Protein AF-A0A354XGT5-F1 (afdb_monomer_lite)

Radius of gyration: 15.91 Å; chains: 1; bounding box: 34×24×44 Å

Secondary structure (DSSP, 8-state):
-GGGT---S-EEE-HHHHT-HHHHHHHHHTT--EEE---TT-EEE-SSSSEEEHHHHHHHS-GGG---EEEEEEBTEEEEE-----

Foldseek 3Di:
DVVVVDPDQEAEEEQVQQLDPVSVVVCVVVVRHYDYHHDQQDFDDPPDPGTDGNVRVVVPDDPVVFDWDWPDQDPVGTRIDGPPPD

Sequence (86 aa):
AMDQDIPAAWVTGDSVYGGNRSLRLWLEERSQPFVLEVACNESLWWQSFHYTRADEIAAALPDDAWQTLSAGSGSKGERWFCDSQR

pLDDT: mean 76.2, std 11.33, range [42.31, 88.38]

Structure (mmCIF, N/CA/C/O backbone):
data_AF-A0A354XGT5-F1
#
_entry.id   AF-A0A354XGT5-F1
#
loop_
_atom_site.group_PDB
_atom_site.id
_atom_site.type_symbol
_atom_site.label_atom_id
_atom_site.label_alt_id
_atom_site.label_comp_id
_atom_site.label_asym_id
_atom_site.label_entity_id
_atom_site.label_seq_id
_atom_site.pdbx_PDB_ins_code
_atom_site.Cartn_x
_atom_site.Cartn_y
_atom_site.Cartn_z
_atom_site.occupancy
_atom_site.B_iso_or_equiv
_atom_site.auth_seq_id
_atom_site.auth_comp_id
_atom_site.auth_asym_id
_atom_site.auth_atom_id
_atom_site.pdbx_PDB_model_num
ATOM 1 N N . ALA A 1 1 ? -14.573 10.644 16.014 1.00 53.88 1 ALA A N 1
ATOM 2 C CA . ALA A 1 1 ? -15.190 9.823 14.952 1.00 53.88 1 ALA A CA 1
ATOM 3 C C . ALA A 1 1 ? -14.780 8.360 15.096 1.00 53.88 1 ALA A C 1
ATOM 5 O O . ALA A 1 1 ? -15.662 7.552 15.314 1.00 53.88 1 ALA A O 1
ATOM 6 N N . MET A 1 2 ? -13.485 8.014 15.084 1.00 55.47 2 MET A N 1
ATOM 7 C CA . MET A 1 2 ? -13.052 6.631 15.372 1.00 55.47 2 MET A CA 1
ATOM 8 C C . MET A 1 2 ? -12.974 6.303 16.873 1.00 55.47 2 MET A C 1
ATOM 10 O O . MET A 1 2 ? -13.283 5.188 17.257 1.00 55.47 2 MET A O 1
ATOM 14 N N . ASP A 1 3 ? -12.689 7.279 17.745 1.00 56.31 3 ASP A N 1
ATOM 15 C CA . ASP A 1 3 ? -12.734 7.076 19.212 1.00 56.31 3 ASP A CA 1
ATOM 16 C C . ASP A 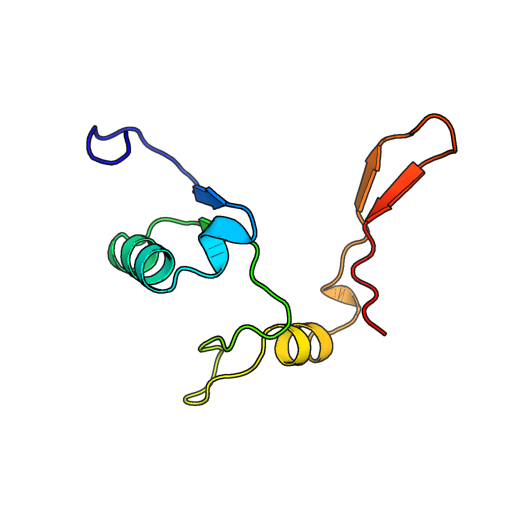1 3 ? -14.171 7.006 19.785 1.00 56.31 3 ASP A C 1
ATOM 18 O O . ASP A 1 3 ? -14.371 7.081 20.991 1.00 56.31 3 ASP A O 1
ATOM 22 N N . GLN A 1 4 ? -15.181 6.919 18.915 1.00 59.66 4 GLN A N 1
ATOM 23 C CA . GLN A 1 4 ? -16.607 6.811 19.261 1.00 59.66 4 GLN A CA 1
ATOM 24 C C . GLN A 1 4 ? -17.155 5.401 18.964 1.00 59.66 4 GLN A C 1
ATOM 26 O O . GLN A 1 4 ? -18.358 5.243 18.792 1.00 59.66 4 GLN A O 1
ATOM 31 N N . ASP A 1 5 ? -16.269 4.402 18.854 1.00 56.03 5 ASP A N 1
ATOM 32 C CA . ASP A 1 5 ? -16.603 2.992 18.592 1.00 56.03 5 ASP A CA 1
ATOM 33 C C . ASP A 1 5 ? -17.447 2.781 17.321 1.00 56.03 5 ASP A C 1
ATOM 35 O O . ASP A 1 5 ? -18.300 1.902 17.233 1.00 56.03 5 ASP A O 1
ATOM 39 N N . ILE A 1 6 ? -17.231 3.629 16.309 1.00 63.19 6 ILE A N 1
ATOM 40 C CA . ILE A 1 6 ? -17.839 3.441 14.992 1.00 63.19 6 ILE A CA 1
ATOM 41 C C . ILE A 1 6 ? -17.013 2.364 14.282 1.00 63.19 6 ILE A C 1
ATOM 43 O O . ILE A 1 6 ? -15.838 2.626 14.002 1.00 63.19 6 ILE A O 1
ATOM 47 N N . PRO A 1 7 ? -17.578 1.181 13.967 1.00 62.03 7 PRO A N 1
ATOM 48 C CA . PRO A 1 7 ? -16.841 0.104 13.321 1.00 62.03 7 PRO A CA 1
ATOM 49 C C . PRO A 1 7 ? -16.554 0.482 11.865 1.00 62.03 7 PRO A C 1
ATOM 51 O O . PRO A 1 7 ? -17.303 0.156 10.944 1.00 62.03 7 PRO A O 1
ATOM 54 N N . ALA A 1 8 ? -15.463 1.210 11.649 1.00 68.62 8 ALA A N 1
ATOM 55 C CA . ALA A 1 8 ? -14.897 1.402 10.329 1.00 68.62 8 ALA A CA 1
ATOM 56 C C . ALA A 1 8 ? -14.163 0.112 9.958 1.00 68.62 8 ALA A C 1
ATOM 58 O O . ALA A 1 8 ? -13.149 -0.226 10.558 1.00 68.62 8 ALA A O 1
ATOM 59 N N . ALA A 1 9 ? -14.673 -0.635 8.981 1.00 80.19 9 ALA A N 1
ATOM 60 C CA . ALA A 1 9 ? -14.001 -1.856 8.541 1.00 80.19 9 ALA A CA 1
ATOM 61 C C . ALA A 1 9 ? -12.646 -1.547 7.870 1.00 80.19 9 ALA A C 1
ATOM 63 O O . ALA A 1 9 ? -11.710 -2.330 7.995 1.00 80.19 9 ALA A O 1
ATOM 64 N N . TRP A 1 10 ? -12.545 -0.404 7.179 1.00 80.94 10 TRP A N 1
ATOM 65 C CA . TRP A 1 10 ? -11.352 0.045 6.459 1.00 80.94 10 TRP A CA 1
ATOM 66 C C . TRP A 1 10 ? -11.219 1.567 6.555 1.00 80.94 10 TRP A C 1
ATOM 68 O O . TRP A 1 10 ? -12.225 2.279 6.560 1.00 80.94 10 TRP A O 1
ATOM 78 N N . VAL A 1 11 ? -9.984 2.066 6.590 1.00 81.75 11 VAL A N 1
ATOM 79 C CA . VAL A 1 11 ? -9.668 3.498 6.475 1.00 81.75 11 VAL A CA 1
ATOM 80 C C . VAL A 1 11 ? -9.039 3.764 5.114 1.00 81.75 11 VAL A C 1
ATOM 82 O O . VAL A 1 11 ? -8.059 3.123 4.754 1.00 81.75 11 VAL A O 1
ATOM 85 N N . THR A 1 12 ? -9.580 4.716 4.359 1.00 83.81 12 THR A N 1
ATOM 86 C CA . THR A 1 12 ? -9.019 5.133 3.068 1.00 83.81 12 THR A CA 1
ATOM 87 C C . THR A 1 12 ? -8.568 6.584 3.121 1.00 83.81 12 THR A C 1
ATOM 89 O O . THR A 1 12 ? -9.270 7.413 3.700 1.00 83.81 12 THR A O 1
ATOM 92 N N . GLY A 1 13 ? -7.443 6.909 2.491 1.00 80.62 13 GLY A N 1
ATOM 93 C CA . GLY A 1 13 ? -6.921 8.274 2.445 1.00 80.62 13 GLY A CA 1
ATOM 94 C C . GLY A 1 13 ? -6.082 8.529 1.201 1.00 80.62 13 GLY A C 1
ATOM 95 O O . GLY A 1 13 ? -5.428 7.622 0.690 1.00 80.62 13 GLY A O 1
ATOM 96 N N . ASP A 1 14 ? -6.133 9.765 0.718 1.00 78.38 14 ASP A N 1
ATOM 97 C CA . ASP A 1 14 ? -5.336 10.234 -0.415 1.00 78.38 14 ASP A CA 1
ATOM 98 C C . ASP A 1 14 ? -3.889 10.582 -0.009 1.00 78.38 14 ASP A C 1
ATOM 100 O O . ASP A 1 14 ? -3.500 10.497 1.165 1.00 78.38 14 ASP A O 1
ATOM 104 N N . SER A 1 15 ? -3.088 10.981 -1.000 1.00 70.44 15 SER A N 1
ATOM 105 C CA . SER A 1 15 ? -1.665 11.320 -0.850 1.00 70.44 15 SER A CA 1
ATOM 106 C C . SER A 1 15 ? -1.351 12.363 0.228 1.00 70.44 15 SER A C 1
ATOM 108 O O . SER A 1 15 ? -0.263 12.316 0.812 1.00 70.44 15 SER A O 1
ATOM 110 N N . VAL A 1 16 ? -2.288 13.260 0.565 1.00 67.06 16 VAL A N 1
ATOM 111 C CA . VAL A 1 16 ? -2.105 14.252 1.643 1.00 67.06 16 VAL A CA 1
ATOM 112 C C . VAL A 1 16 ? -1.988 13.558 3.001 1.00 67.06 16 VAL A C 1
ATOM 114 O O . VAL A 1 16 ? -1.261 14.018 3.885 1.00 67.06 16 VAL A O 1
ATOM 117 N N . TYR A 1 17 ? -2.665 12.422 3.159 1.00 61.91 17 TYR A N 1
ATOM 118 C CA . TYR A 1 17 ? -2.694 11.648 4.393 1.00 61.91 17 TYR A CA 1
ATOM 119 C C . TYR A 1 17 ? -1.711 10.477 4.389 1.00 61.91 17 TYR A C 1
ATOM 121 O O . TYR A 1 17 ? -1.155 10.162 5.443 1.00 61.91 17 TYR A O 1
ATOM 129 N N . GLY A 1 18 ? -1.425 9.853 3.243 1.00 62.94 18 GLY A N 1
ATOM 130 C CA . GLY A 1 18 ? -0.484 8.728 3.206 1.00 62.94 18 GLY A CA 1
ATOM 131 C C . GLY A 1 18 ? 0.977 9.120 3.426 1.00 62.94 18 GLY A C 1
ATOM 132 O O . GLY A 1 18 ? 1.739 8.331 3.990 1.00 62.94 18 GLY A O 1
ATOM 133 N N . GLY A 1 19 ? 1.365 10.365 3.131 1.00 65.94 19 GLY A N 1
ATOM 134 C CA . GLY A 1 19 ? 2.678 10.900 3.522 1.00 65.94 19 GLY A CA 1
ATOM 135 C C . GLY A 1 19 ? 2.873 11.029 5.042 1.00 65.94 19 GLY A C 1
ATOM 136 O O . GLY A 1 19 ? 3.997 11.159 5.523 1.00 65.94 19 GLY A O 1
ATOM 137 N N . ASN A 1 20 ? 1.804 10.952 5.843 1.00 77.25 20 ASN A N 1
ATOM 138 C CA . ASN A 1 20 ? 1.903 11.063 7.293 1.00 77.25 20 ASN A CA 1
ATOM 139 C C . ASN A 1 20 ? 2.240 9.707 7.937 1.00 77.25 20 ASN A C 1
ATOM 141 O O . ASN A 1 20 ? 1.375 8.864 8.179 1.00 77.25 20 ASN A O 1
ATOM 145 N N . ARG A 1 21 ? 3.520 9.509 8.267 1.00 75.12 21 ARG A N 1
ATOM 146 C CA . ARG A 1 21 ? 3.996 8.305 8.969 1.00 75.12 21 ARG A CA 1
ATOM 147 C C . ARG A 1 21 ? 3.294 8.074 10.312 1.00 75.12 21 ARG A C 1
ATOM 149 O O . ARG A 1 21 ? 3.018 6.929 10.653 1.00 75.12 21 ARG A O 1
ATOM 156 N N . SER A 1 22 ? 2.998 9.128 11.071 1.00 81.19 22 SER A N 1
ATOM 157 C CA . SER A 1 22 ? 2.313 9.003 12.364 1.00 81.19 22 SER A CA 1
ATOM 158 C C . SER A 1 22 ? 0.881 8.492 12.206 1.00 81.19 22 SER A C 1
ATOM 160 O O . SER A 1 22 ? 0.426 7.722 13.045 1.00 81.19 22 SER A O 1
ATOM 162 N N . LEU A 1 23 ? 0.194 8.857 11.117 1.00 80.81 23 LEU A N 1
ATOM 163 C CA . LEU A 1 23 ? -1.130 8.320 10.798 1.00 80.81 23 LEU A CA 1
ATOM 164 C C . LEU A 1 23 ? -1.069 6.818 10.497 1.00 80.81 23 LEU A C 1
ATOM 166 O O . LEU A 1 23 ? -1.884 6.061 11.017 1.00 80.81 23 LEU A O 1
ATOM 170 N N . ARG A 1 24 ? -0.085 6.383 9.701 1.00 80.56 24 ARG A N 1
ATOM 171 C CA . ARG A 1 24 ? 0.130 4.960 9.398 1.00 80.56 24 ARG A CA 1
ATOM 172 C C . ARG A 1 24 ? 0.410 4.146 10.657 1.00 80.56 24 ARG A C 1
ATOM 174 O O . ARG A 1 24 ? -0.298 3.180 10.914 1.00 80.56 24 ARG A O 1
ATOM 181 N N . LEU A 1 25 ? 1.363 4.588 11.479 1.00 83.31 25 LEU A N 1
ATOM 182 C CA . LEU A 1 25 ? 1.699 3.910 12.735 1.00 83.31 25 LEU A CA 1
ATOM 183 C C . LEU A 1 25 ? 0.492 3.813 13.675 1.00 83.31 25 LEU A C 1
ATOM 185 O O . LEU A 1 25 ? 0.254 2.766 14.261 1.00 83.31 25 LEU A O 1
ATOM 189 N N . TRP A 1 26 ? -0.314 4.871 13.770 1.00 85.62 26 TRP A N 1
ATOM 190 C CA . TRP A 1 26 ? -1.520 4.867 14.597 1.00 85.62 26 TRP A CA 1
ATOM 191 C C . TRP A 1 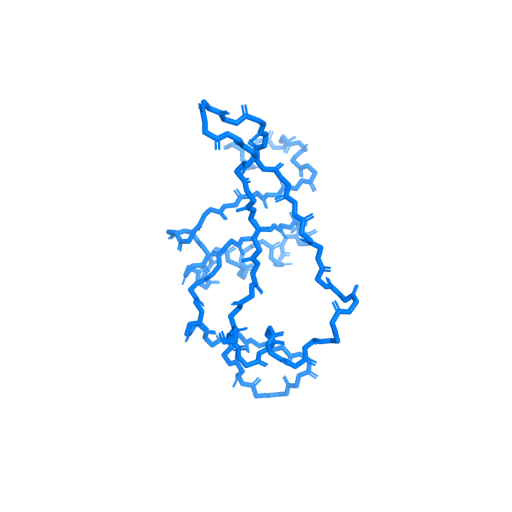26 ? -2.589 3.876 14.104 1.00 85.62 26 TRP A C 1
ATOM 193 O O . TRP A 1 26 ? -3.289 3.271 14.918 1.00 85.62 26 TRP A O 1
ATOM 203 N N . LEU A 1 27 ? -2.720 3.682 12.786 1.00 84.50 27 LEU A N 1
ATOM 204 C CA . LEU A 1 27 ? -3.612 2.669 12.211 1.00 84.50 27 LEU A CA 1
ATOM 205 C C . LEU A 1 27 ? -3.071 1.245 12.431 1.00 84.50 27 LEU A C 1
ATOM 207 O O . LEU A 1 27 ? -3.842 0.351 12.785 1.00 84.50 27 LEU A O 1
ATOM 211 N N . GLU A 1 28 ? -1.757 1.050 12.285 1.00 83.81 28 GLU A N 1
ATOM 212 C CA . GLU A 1 28 ? -1.073 -0.225 12.543 1.00 83.81 28 GLU A CA 1
ATOM 213 C C . GLU A 1 28 ? -1.177 -0.650 14.015 1.00 83.81 28 GLU A C 1
ATOM 215 O O . GLU A 1 28 ? -1.557 -1.785 14.299 1.00 83.81 28 GLU A O 1
ATOM 220 N N . GLU A 1 29 ? -0.930 0.265 14.961 1.00 85.94 29 GLU A N 1
ATOM 221 C CA . GLU A 1 29 ? -1.058 0.017 16.408 1.00 85.94 29 GLU A CA 1
ATOM 222 C C . GLU A 1 29 ? -2.473 -0.433 16.797 1.00 85.94 29 GLU A C 1
ATOM 224 O O . GLU A 1 29 ? -2.652 -1.237 17.712 1.00 85.94 29 GLU A O 1
ATOM 229 N N . ARG A 1 30 ? -3.490 0.052 16.077 1.00 82.75 30 ARG A N 1
ATOM 230 C CA . ARG A 1 30 ? -4.899 -0.314 16.280 1.00 82.75 30 ARG A CA 1
ATOM 231 C C . ARG A 1 30 ? -5.317 -1.575 15.518 1.00 82.75 30 ARG A C 1
ATOM 233 O O . ARG A 1 30 ? -6.475 -1.968 15.622 1.00 82.75 30 ARG A O 1
ATOM 240 N N . SER A 1 31 ? -4.413 -2.203 14.756 1.00 83.19 31 SER A N 1
ATOM 241 C CA . SER A 1 31 ? -4.726 -3.311 13.835 1.00 83.19 31 SER A CA 1
ATOM 242 C C . SER A 1 31 ? -5.903 -2.995 12.897 1.00 83.19 31 SER A C 1
ATOM 244 O O . SER A 1 31 ? -6.671 -3.879 12.521 1.00 83.19 31 SER A O 1
ATOM 246 N N . GLN A 1 32 ? -6.065 -1.718 12.539 1.00 86.12 32 GLN A N 1
ATOM 247 C CA . GLN A 1 32 ? -7.145 -1.229 11.690 1.00 86.12 32 GLN A CA 1
ATOM 248 C C . GLN A 1 32 ? -6.747 -1.412 10.220 1.00 86.12 32 GLN A C 1
ATOM 250 O O . GLN A 1 32 ? -5.746 -0.829 9.811 1.00 86.12 32 GLN A O 1
ATOM 255 N N . PRO A 1 33 ? -7.509 -2.145 9.388 1.00 84.06 33 PRO A N 1
ATOM 256 C CA . PRO A 1 33 ? -7.227 -2.224 7.956 1.00 84.06 33 PRO A CA 1
ATOM 257 C C . PRO A 1 33 ? -7.294 -0.844 7.289 1.00 84.06 33 PRO A C 1
ATOM 259 O O . PRO A 1 33 ? -8.227 -0.075 7.546 1.00 84.06 33 PRO A O 1
ATOM 262 N N . PHE A 1 34 ? -6.330 -0.527 6.420 1.00 84.50 34 PHE A N 1
ATOM 263 C CA . PHE A 1 34 ? -6.289 0.749 5.707 1.00 84.50 34 PHE A CA 1
ATOM 264 C C . PHE A 1 34 ? -5.706 0.649 4.295 1.00 84.50 34 PHE A C 1
ATOM 266 O O . PHE A 1 34 ? -4.919 -0.242 3.990 1.00 84.50 34 PHE A O 1
ATOM 273 N N . VAL A 1 35 ? -6.081 1.609 3.450 1.00 85.38 35 VAL A N 1
ATOM 274 C CA . VAL A 1 35 ? -5.510 1.857 2.123 1.00 85.38 35 VAL A CA 1
ATOM 275 C C . VAL A 1 35 ? -5.192 3.345 2.032 1.00 85.38 35 VAL A C 1
ATOM 277 O O . VAL A 1 35 ? -6.094 4.179 2.018 1.00 85.38 35 VAL A O 1
ATOM 280 N N . LEU A 1 36 ? -3.908 3.688 2.004 1.00 84.31 36 LEU A N 1
ATOM 281 C CA . LEU A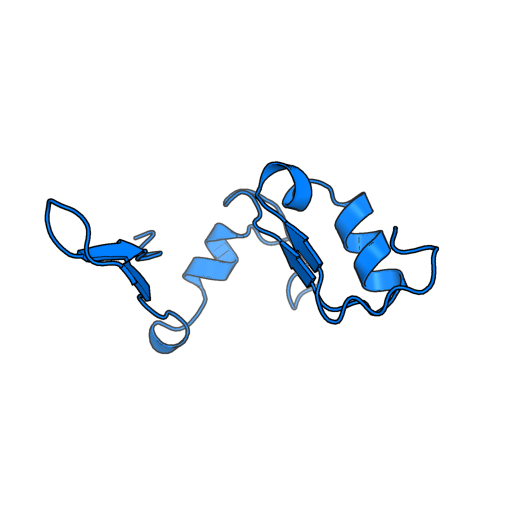 1 36 ? -3.453 5.070 1.894 1.00 84.31 36 LEU A CA 1
ATOM 282 C C . LEU A 1 36 ? -2.640 5.231 0.616 1.00 84.31 36 LEU A C 1
ATOM 284 O O . LEU A 1 36 ? -1.699 4.475 0.381 1.00 84.31 36 LEU A O 1
ATOM 288 N N . GLU A 1 37 ? -2.991 6.226 -0.187 1.00 84.38 37 GLU A N 1
ATOM 289 C CA . GLU A 1 37 ? -2.162 6.653 -1.309 1.00 84.38 37 GLU A CA 1
ATOM 290 C C . GLU A 1 37 ? -0.891 7.315 -0.762 1.00 84.38 37 GLU A C 1
ATOM 292 O O . GLU A 1 37 ? -0.963 8.205 0.081 1.00 84.38 37 GLU A O 1
ATOM 297 N N . VAL A 1 38 ? 0.282 6.894 -1.230 1.00 83.25 38 VAL A N 1
ATOM 298 C CA . VAL A 1 38 ? 1.574 7.487 -0.859 1.00 83.25 38 VAL A CA 1
ATOM 299 C C . VAL A 1 38 ? 2.251 8.083 -2.086 1.00 83.25 38 VAL A C 1
ATOM 301 O O . VAL A 1 38 ? 1.999 7.658 -3.212 1.00 83.25 38 VAL A O 1
ATOM 304 N N . ALA A 1 39 ? 3.130 9.062 -1.879 1.00 83.12 39 ALA A N 1
ATOM 305 C CA . ALA A 1 39 ? 3.960 9.575 -2.962 1.00 83.12 39 ALA A CA 1
ATOM 306 C C . ALA A 1 39 ? 4.888 8.469 -3.500 1.00 83.12 39 ALA A C 1
ATOM 308 O O . ALA A 1 39 ? 5.385 7.642 -2.737 1.00 83.12 39 ALA A O 1
ATOM 309 N N . CYS A 1 40 ? 5.171 8.470 -4.804 1.00 82.50 40 CYS A N 1
ATOM 310 C CA . CYS A 1 40 ? 6.012 7.445 -5.435 1.00 82.50 40 CYS A CA 1
ATOM 311 C C . CYS A 1 40 ? 7.447 7.396 -4.874 1.00 82.50 40 CYS A C 1
ATOM 313 O O . CYS A 1 40 ? 8.070 6.342 -4.835 1.00 82.50 40 CYS A O 1
ATOM 315 N N . ASN A 1 41 ? 7.963 8.524 -4.385 1.00 83.44 41 ASN A N 1
ATOM 316 C CA . ASN A 1 41 ? 9.282 8.632 -3.765 1.00 83.44 41 ASN A CA 1
ATOM 317 C C . ASN A 1 41 ? 9.271 8.397 -2.244 1.00 83.44 41 ASN A C 1
ATOM 319 O O . ASN A 1 41 ? 10.302 8.593 -1.598 1.00 83.44 41 ASN A O 1
ATOM 323 N N . GLU A 1 42 ? 8.127 8.022 -1.667 1.00 83.94 42 GLU A N 1
ATOM 324 C CA . GLU A 1 42 ? 8.004 7.753 -0.239 1.00 83.94 42 GLU A CA 1
ATOM 325 C C . GLU A 1 42 ? 8.767 6.477 0.124 1.00 83.94 42 GLU A C 1
ATOM 327 O O . GLU A 1 42 ? 8.568 5.418 -0.470 1.00 83.94 42 GLU A O 1
ATOM 332 N N . SER A 1 43 ? 9.621 6.574 1.139 1.00 84.88 43 SER A N 1
ATOM 333 C CA . SER A 1 43 ? 10.392 5.450 1.666 1.00 84.88 43 SER A CA 1
ATOM 334 C C . SER A 1 43 ? 9.549 4.625 2.641 1.00 84.88 43 SER A C 1
ATOM 336 O O . SER A 1 43 ? 9.232 5.074 3.745 1.00 84.88 43 SER A O 1
ATOM 338 N N . LEU A 1 44 ? 9.216 3.395 2.259 1.00 84.25 44 LEU A N 1
ATOM 339 C CA . LEU A 1 44 ? 8.394 2.465 3.027 1.00 84.25 44 LEU A CA 1
ATOM 340 C C . LEU A 1 44 ? 9.250 1.371 3.667 1.00 84.25 44 LEU A C 1
ATOM 342 O O . LEU A 1 44 ? 10.223 0.897 3.085 1.00 84.25 44 LEU A O 1
ATOM 346 N N . TRP A 1 45 ? 8.861 0.930 4.862 1.00 83.44 45 TRP A N 1
ATOM 347 C CA . TRP A 1 45 ? 9.374 -0.320 5.412 1.00 83.44 45 TRP A CA 1
ATOM 348 C C . TRP A 1 45 ? 8.606 -1.468 4.753 1.00 83.44 45 TRP A C 1
ATOM 350 O O . TRP A 1 45 ? 7.437 -1.692 5.059 1.00 83.44 45 TRP A O 1
ATOM 360 N N . TRP A 1 46 ? 9.249 -2.181 3.828 1.00 77.81 46 TRP A N 1
ATOM 361 C CA . TRP A 1 46 ? 8.597 -3.220 3.033 1.00 77.81 46 TRP A CA 1
ATOM 362 C C . TRP A 1 46 ? 9.443 -4.491 2.959 1.00 77.81 46 TRP A C 1
ATOM 364 O O . TRP A 1 46 ? 10.543 -4.474 2.411 1.00 77.81 46 TRP A O 1
ATOM 374 N N . GLN A 1 47 ? 8.924 -5.581 3.545 1.00 78.62 47 GLN A N 1
ATOM 375 C CA . GLN A 1 47 ? 9.439 -6.969 3.523 1.00 78.62 47 GLN A CA 1
ATOM 376 C C . GLN A 1 47 ? 10.900 -7.204 3.971 1.00 78.62 47 GLN A C 1
ATOM 378 O O . GLN A 1 47 ? 11.316 -8.347 4.143 1.00 78.62 47 GLN A O 1
ATOM 383 N N . SER A 1 48 ? 11.680 -6.152 4.199 1.00 76.75 48 SER A N 1
ATOM 384 C CA . SER A 1 48 ? 13.098 -6.183 4.544 1.00 76.75 48 SER A CA 1
ATOM 385 C C . SER A 1 48 ? 13.393 -5.202 5.681 1.00 76.75 48 SER A C 1
ATOM 387 O O . SER A 1 48 ? 12.541 -4.403 6.051 1.00 76.75 48 SER A O 1
ATOM 389 N N . PHE A 1 49 ? 14.601 -5.236 6.246 1.00 79.25 49 PHE A N 1
ATOM 390 C CA . PHE A 1 49 ? 15.044 -4.256 7.253 1.00 79.25 49 PHE A CA 1
ATOM 391 C C . PHE A 1 49 ? 15.468 -2.906 6.650 1.00 79.25 49 PHE A C 1
ATOM 393 O O . PHE A 1 49 ? 15.957 -2.035 7.371 1.00 79.25 49 PHE A O 1
ATOM 400 N N . HIS A 1 50 ? 15.309 -2.731 5.336 1.00 82.12 50 HIS A N 1
ATOM 401 C CA . HIS A 1 50 ? 15.647 -1.504 4.632 1.00 82.12 50 HIS A CA 1
ATOM 402 C C . HIS A 1 50 ? 14.382 -0.750 4.236 1.00 82.12 50 HIS A C 1
ATOM 404 O O . HIS A 1 50 ? 13.342 -1.340 3.946 1.00 82.12 50 HIS A O 1
ATOM 410 N N . TYR A 1 51 ? 14.494 0.576 4.226 1.00 83.62 51 TYR A N 1
ATOM 411 C CA . TYR A 1 51 ? 13.480 1.414 3.611 1.00 83.62 51 TYR A CA 1
ATOM 412 C C . TYR A 1 51 ? 13.638 1.335 2.093 1.00 83.62 51 TYR A C 1
ATOM 414 O O . TYR A 1 51 ? 14.733 1.568 1.579 1.00 83.62 51 TYR A O 1
ATOM 422 N N . THR A 1 52 ? 12.549 1.035 1.398 1.00 85.75 52 THR A N 1
ATOM 423 C CA . THR A 1 52 ? 12.480 0.947 -0.063 1.00 85.75 52 THR A CA 1
ATOM 424 C C . THR A 1 52 ? 11.455 1.954 -0.552 1.00 85.75 52 THR A C 1
ATOM 426 O O . THR A 1 52 ? 10.409 2.132 0.076 1.00 85.75 52 THR A O 1
ATOM 429 N N . ARG A 1 53 ? 11.756 2.657 -1.642 1.00 88.00 53 ARG A N 1
ATOM 430 C CA . ARG A 1 53 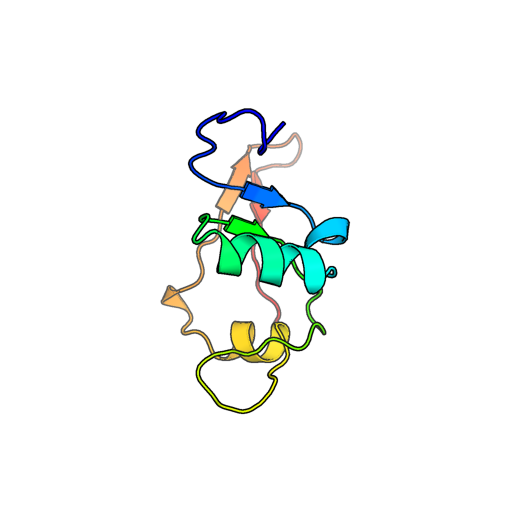? 10.824 3.645 -2.188 1.00 88.00 53 ARG A CA 1
ATOM 431 C C . ARG A 1 53 ? 9.598 2.965 -2.793 1.00 88.00 53 ARG A C 1
ATOM 433 O O . ARG A 1 53 ? 9.695 1.857 -3.316 1.00 88.00 53 ARG A O 1
ATOM 440 N N . ALA A 1 54 ? 8.450 3.630 -2.731 1.00 87.00 54 ALA A N 1
ATOM 441 C CA . ALA A 1 54 ? 7.198 3.087 -3.249 1.00 87.00 54 ALA A CA 1
ATOM 442 C C . ALA A 1 54 ? 7.265 2.754 -4.754 1.00 87.00 54 ALA A C 1
ATOM 444 O O . ALA A 1 54 ? 6.723 1.734 -5.166 1.00 87.00 54 ALA A O 1
ATOM 445 N N . ASP A 1 55 ? 7.968 3.554 -5.559 1.00 87.62 55 ASP A N 1
ATOM 446 C CA . ASP A 1 55 ? 8.197 3.291 -6.985 1.00 87.62 55 ASP A CA 1
ATOM 447 C C . ASP A 1 55 ? 9.052 2.044 -7.243 1.00 87.62 55 ASP A C 1
ATOM 449 O O . ASP A 1 55 ? 8.723 1.237 -8.108 1.00 87.62 55 ASP A O 1
ATOM 453 N N . GLU A 1 56 ? 10.111 1.839 -6.463 1.00 88.25 56 GLU A N 1
ATOM 454 C CA . GLU A 1 56 ? 10.936 0.628 -6.532 1.00 88.25 56 GLU A CA 1
ATOM 455 C C . GLU A 1 56 ? 10.135 -0.624 -6.151 1.00 88.25 56 GLU A C 1
ATOM 457 O O . GLU A 1 56 ? 10.274 -1.668 -6.788 1.00 88.25 56 GLU A O 1
ATOM 462 N N . ILE A 1 57 ? 9.266 -0.513 -5.141 1.00 87.50 57 ILE A N 1
ATOM 463 C CA . ILE A 1 57 ? 8.358 -1.592 -4.733 1.00 87.50 57 ILE A CA 1
ATOM 464 C C . ILE A 1 57 ? 7.377 -1.908 -5.862 1.00 87.50 57 ILE A C 1
ATOM 466 O O . ILE A 1 57 ? 7.240 -3.067 -6.245 1.00 87.50 57 ILE A O 1
ATOM 470 N N . ALA A 1 58 ? 6.723 -0.882 -6.411 1.00 86.81 58 ALA A N 1
ATOM 471 C CA . ALA A 1 58 ? 5.776 -1.013 -7.511 1.00 86.81 58 ALA A CA 1
ATOM 472 C C . ALA A 1 58 ? 6.428 -1.676 -8.738 1.00 86.81 58 ALA A C 1
ATOM 474 O O . ALA A 1 58 ? 5.885 -2.633 -9.287 1.00 86.81 58 ALA A O 1
ATOM 475 N N . ALA A 1 59 ? 7.630 -1.237 -9.115 1.00 87.19 59 ALA A N 1
ATOM 476 C CA . ALA A 1 59 ? 8.373 -1.792 -10.244 1.00 87.19 59 ALA A CA 1
ATOM 477 C C . ALA A 1 59 ? 8.859 -3.237 -10.022 1.00 87.19 59 ALA A C 1
ATOM 479 O O . ALA A 1 59 ? 9.143 -3.940 -10.991 1.00 87.19 59 ALA A O 1
ATOM 480 N N . ALA A 1 60 ? 8.986 -3.683 -8.768 1.00 88.38 60 ALA A N 1
ATOM 481 C CA . ALA A 1 60 ? 9.399 -5.043 -8.427 1.00 88.38 60 ALA A CA 1
ATOM 482 C C . ALA A 1 60 ? 8.238 -6.054 -8.416 1.00 88.38 60 ALA A C 1
ATOM 484 O O . ALA A 1 60 ? 8.489 -7.262 -8.368 1.00 88.38 60 ALA A O 1
ATOM 485 N N . LEU A 1 61 ? 6.984 -5.592 -8.433 1.00 87.75 61 LEU A N 1
ATOM 486 C CA . LEU A 1 61 ? 5.820 -6.473 -8.491 1.00 87.75 61 LEU A CA 1
ATOM 487 C C . LEU A 1 61 ? 5.689 -7.115 -9.881 1.00 87.75 61 LEU A C 1
ATOM 489 O O . LEU A 1 61 ? 5.995 -6.474 -10.886 1.00 87.75 61 LEU A O 1
ATOM 493 N N . PRO A 1 62 ? 5.231 -8.378 -9.959 1.00 86.88 62 PRO A N 1
ATOM 494 C CA . PRO A 1 62 ? 5.006 -9.032 -11.240 1.00 86.88 62 PRO A CA 1
ATOM 495 C C . PRO A 1 62 ? 3.859 -8.354 -12.005 1.00 86.88 62 PRO A C 1
ATOM 497 O O . PRO A 1 62 ? 2.938 -7.799 -11.406 1.00 86.88 62 PRO A O 1
ATOM 500 N N . ASP A 1 63 ? 3.897 -8.422 -13.338 1.00 83.12 63 ASP A N 1
ATOM 501 C CA . ASP A 1 63 ? 2.924 -7.744 -14.209 1.00 83.12 63 ASP A CA 1
ATOM 502 C C . ASP A 1 63 ? 1.466 -8.163 -13.933 1.00 83.12 63 ASP A C 1
ATOM 504 O O . ASP A 1 63 ? 0.544 -7.376 -14.136 1.00 83.12 63 ASP A O 1
ATOM 508 N N . ASP A 1 64 ? 1.240 -9.386 -13.445 1.00 87.06 64 ASP A N 1
ATOM 509 C CA . ASP A 1 64 ? -0.083 -9.916 -13.098 1.00 87.06 64 ASP A CA 1
ATOM 510 C C . ASP A 1 64 ? -0.633 -9.402 -11.754 1.00 87.06 64 ASP A C 1
ATOM 512 O O . ASP A 1 64 ? -1.821 -9.577 -11.473 1.00 87.06 64 ASP A O 1
ATOM 516 N N . ALA A 1 65 ? 0.190 -8.728 -10.943 1.00 87.31 65 ALA A N 1
ATOM 517 C CA . ALA A 1 65 ? -0.256 -8.023 -9.742 1.00 87.31 65 ALA A CA 1
ATOM 518 C C . ALA A 1 65 ? -0.986 -6.710 -10.073 1.00 87.31 65 ALA A C 1
ATOM 520 O O . ALA A 1 65 ? -1.703 -6.172 -9.226 1.00 87.31 65 ALA A O 1
ATOM 521 N N . TRP A 1 66 ? -0.822 -6.195 -11.295 1.00 84.56 66 TRP A N 1
ATOM 522 C CA . TRP A 1 66 ? -1.437 -4.953 -11.741 1.00 84.56 66 TRP A CA 1
ATOM 523 C C . TRP A 1 66 ? -2.791 -5.202 -12.396 1.00 84.56 66 TRP A C 1
ATOM 525 O O . TRP A 1 66 ? -2.947 -6.037 -13.284 1.00 84.56 66 TRP A O 1
ATOM 535 N N . GLN A 1 67 ? -3.787 -4.418 -11.988 1.00 82.62 67 GLN A N 1
ATOM 536 C CA . GLN A 1 67 ? -5.106 -4.422 -12.609 1.00 82.62 67 GLN A CA 1
ATOM 537 C C . GLN A 1 67 ? -5.404 -3.048 -13.195 1.00 82.62 67 GLN A C 1
ATOM 539 O O . GLN A 1 67 ? -5.446 -2.045 -12.484 1.00 82.62 67 GLN A O 1
ATOM 544 N N . THR A 1 68 ? -5.651 -3.004 -14.501 1.00 79.75 68 THR A N 1
ATOM 545 C CA . THR A 1 68 ? -6.188 -1.810 -15.150 1.00 79.75 68 THR A CA 1
ATOM 546 C C . THR A 1 68 ? -7.662 -1.678 -14.804 1.00 79.75 68 THR A C 1
ATOM 548 O O . THR A 1 68 ? -8.469 -2.547 -15.137 1.00 79.75 68 THR A O 1
ATOM 551 N N . LEU A 1 69 ? -8.021 -0.566 -14.171 1.00 78.50 69 LEU A N 1
ATOM 552 C CA . LEU A 1 69 ? -9.404 -0.254 -13.836 1.00 78.50 69 LEU A CA 1
ATOM 553 C C . LEU A 1 69 ? -9.875 0.960 -14.643 1.00 78.50 69 LEU A C 1
ATOM 555 O O . LEU A 1 69 ? -9.143 1.928 -14.849 1.00 78.50 69 LEU A O 1
ATOM 559 N N . SER A 1 70 ? -11.118 0.906 -15.116 1.00 75.75 70 SER A N 1
ATOM 560 C CA . SER A 1 70 ? -11.790 2.039 -15.757 1.00 75.75 70 SER A CA 1
ATOM 561 C C . SER A 1 70 ? -12.505 2.856 -14.684 1.00 75.75 70 SER A C 1
ATOM 563 O O . SER A 1 70 ? -13.332 2.329 -13.943 1.00 75.75 70 SER A O 1
ATOM 565 N N . ALA A 1 71 ? -12.244 4.162 -14.628 1.00 71.50 71 ALA A N 1
ATOM 566 C CA . ALA A 1 71 ? -12.993 5.116 -13.806 1.00 71.50 71 ALA A CA 1
ATOM 567 C C . ALA A 1 71 ? -14.351 5.500 -14.442 1.00 71.50 71 ALA A C 1
ATOM 569 O O . ALA A 1 71 ? -14.939 6.531 -14.106 1.00 71.50 71 ALA A O 1
ATOM 570 N N . GLY A 1 72 ? -14.840 4.680 -15.380 1.00 72.12 72 GLY A N 1
ATOM 571 C CA . GLY A 1 72 ? -16.106 4.838 -16.084 1.00 72.12 72 GLY A CA 1
ATOM 572 C C . GLY A 1 72 ? -15.973 5.463 -17.474 1.00 72.12 72 GLY A C 1
ATOM 573 O O . GLY A 1 72 ? -14.979 6.105 -17.831 1.00 72.12 72 GLY A O 1
ATOM 574 N N . SER A 1 73 ? -17.026 5.285 -18.271 1.00 66.38 73 SER A N 1
ATOM 575 C CA . SER A 1 73 ? -17.172 5.879 -19.599 1.00 66.38 73 SER A CA 1
ATOM 576 C C . SER A 1 73 ? -17.352 7.397 -19.491 1.00 66.38 73 SER A C 1
ATOM 578 O O . SER A 1 73 ? -18.415 7.884 -19.102 1.00 66.38 73 SER A O 1
ATOM 580 N N . GLY A 1 74 ? -16.308 8.155 -19.824 1.00 69.62 74 GLY A N 1
ATOM 581 C CA . GLY A 1 74 ? -16.368 9.608 -19.933 1.00 69.62 74 GLY A CA 1
ATOM 582 C C . GLY A 1 74 ? -16.888 10.066 -21.296 1.00 69.62 74 GLY A C 1
ATOM 583 O O . GLY A 1 74 ? -17.061 9.283 -22.229 1.00 69.62 74 GLY A O 1
ATOM 584 N N . SER A 1 75 ? -17.056 11.380 -21.454 1.00 68.44 75 SER A N 1
ATOM 585 C CA . SER A 1 75 ? -17.498 12.012 -22.709 1.00 68.44 75 SER A CA 1
ATOM 586 C C . SER A 1 75 ? -16.532 11.841 -23.895 1.00 68.44 75 SER A C 1
ATOM 588 O O . SER A 1 75 ? -16.869 12.217 -25.014 1.00 68.44 75 SER A O 1
ATOM 590 N N . LYS A 1 76 ? -15.339 11.275 -23.668 1.00 67.19 76 LYS A N 1
ATOM 591 C CA . 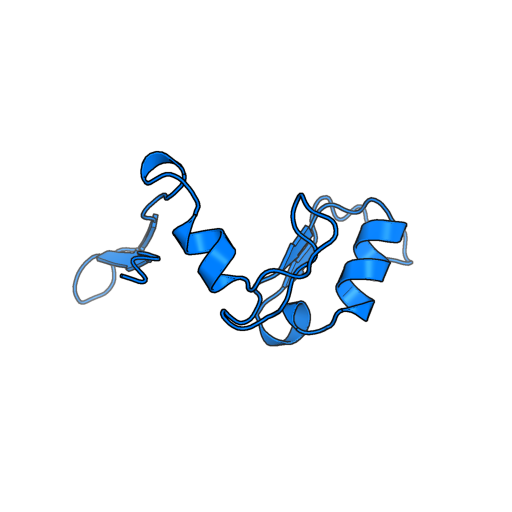LYS A 1 76 ? -14.312 10.983 -24.683 1.00 67.19 76 LYS A CA 1
ATOM 592 C C . LYS A 1 76 ? -13.906 9.500 -24.731 1.00 67.19 76 LYS A C 1
ATOM 594 O O . LYS A 1 76 ? -12.856 9.183 -25.277 1.00 67.19 76 LYS A O 1
ATOM 599 N N . GLY A 1 77 ? -14.716 8.603 -24.166 1.00 73.06 77 GLY A N 1
ATOM 600 C CA . GLY A 1 77 ? -14.375 7.188 -23.994 1.00 73.06 77 GLY A CA 1
ATOM 601 C C . GLY A 1 77 ? -13.991 6.853 -22.553 1.00 73.06 77 GLY A C 1
ATOM 602 O O . GLY A 1 77 ? -14.131 7.684 -21.650 1.00 73.06 77 GLY A O 1
ATOM 603 N N . GLU A 1 78 ? -13.564 5.614 -22.321 1.00 70.75 78 GLU A N 1
ATOM 604 C CA . GLU A 1 78 ? -13.233 5.129 -20.979 1.00 70.75 78 GLU A CA 1
ATOM 605 C C . GLU A 1 78 ? -12.059 5.889 -20.356 1.00 70.75 78 GLU A C 1
ATOM 607 O O . GLU A 1 78 ? -11.036 6.144 -20.996 1.00 70.75 78 GLU A O 1
ATOM 612 N N . ARG A 1 79 ? -12.219 6.267 -19.085 1.00 71.56 79 ARG A N 1
ATOM 613 C CA . ARG A 1 79 ? -11.160 6.902 -18.298 1.00 71.56 79 ARG A CA 1
ATOM 614 C C . ARG A 1 79 ? -10.329 5.808 -17.650 1.00 71.56 79 ARG A C 1
ATOM 616 O O . ARG A 1 79 ? -10.583 5.420 -16.515 1.00 71.56 79 ARG A O 1
ATOM 623 N N . TRP A 1 80 ? -9.365 5.293 -18.395 1.00 70.00 80 TRP A N 1
ATOM 624 C CA . TRP A 1 80 ? -8.459 4.267 -17.898 1.00 70.00 80 TRP A CA 1
ATOM 625 C C . TRP A 1 80 ? -7.548 4.813 -16.801 1.00 70.00 80 TRP A C 1
ATOM 627 O O . TRP A 1 80 ? -6.929 5.864 -16.970 1.00 70.00 80 TRP A O 1
ATOM 637 N N . PHE A 1 81 ? -7.451 4.077 -15.700 1.00 57.78 81 PHE A N 1
ATOM 638 C CA . PHE A 1 81 ? -6.380 4.205 -14.727 1.00 57.78 81 PHE A CA 1
ATOM 639 C C . PHE A 1 81 ? -5.439 3.013 -14.936 1.00 57.78 81 PHE A C 1
ATOM 641 O O . PHE A 1 81 ? -5.763 1.876 -14.590 1.00 57.78 81 PHE A O 1
ATOM 648 N N . CYS A 1 82 ? -4.301 3.272 -15.574 1.00 56.31 82 CYS A N 1
ATOM 649 C CA . CYS A 1 82 ? -3.193 2.328 -15.662 1.00 56.31 82 CYS A CA 1
ATOM 650 C C . CYS A 1 82 ? -2.042 2.897 -14.842 1.00 56.31 82 CYS A C 1
ATOM 652 O O . CYS A 1 82 ? -1.530 3.957 -15.201 1.00 56.31 82 CYS A O 1
ATOM 654 N N . ASP A 1 83 ? -1.586 2.186 -13.815 1.00 53.50 83 ASP A N 1
ATOM 655 C CA . ASP A 1 83 ? -0.298 2.482 -13.179 1.00 53.50 83 ASP A CA 1
ATOM 656 C C . ASP A 1 83 ? 0.829 1.825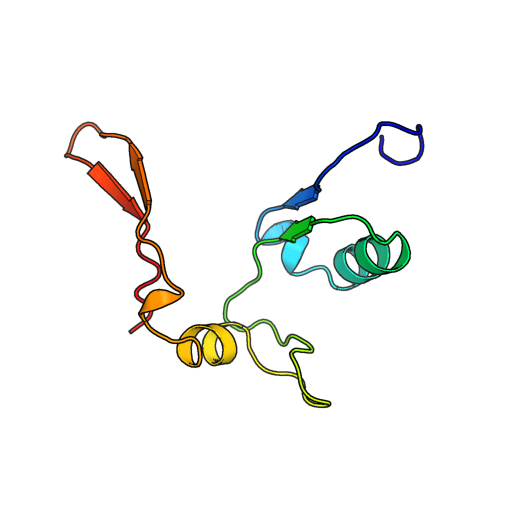 -13.994 1.00 53.50 83 ASP A C 1
ATOM 658 O O . ASP A 1 83 ? 1.539 0.925 -13.564 1.00 53.50 83 ASP A O 1
ATOM 662 N N . SER A 1 84 ? 0.925 2.232 -15.260 1.00 47.50 84 SER A N 1
ATOM 663 C CA . SER A 1 84 ? 2.034 1.886 -16.145 1.00 47.50 84 SER A CA 1
ATOM 664 C C . SER A 1 84 ? 3.121 2.939 -15.948 1.00 47.50 84 SER A C 1
ATOM 666 O O . SER A 1 84 ? 3.364 3.757 -16.834 1.00 47.50 84 SER A O 1
ATOM 668 N N . GLN A 1 85 ? 3.761 2.957 -14.780 1.00 46.16 85 GLN A N 1
ATOM 669 C CA . GLN A 1 85 ? 5.002 3.712 -14.585 1.00 46.16 85 GLN A CA 1
ATOM 670 C C . GLN A 1 85 ? 6.189 2.930 -15.153 1.00 46.16 85 GLN A C 1
ATOM 672 O O . GLN A 1 85 ? 7.102 2.520 -14.438 1.00 46.16 85 GLN A O 1
ATOM 677 N N . ARG A 1 86 ? 6.159 2.738 -16.472 1.00 42.31 86 ARG A N 1
ATOM 678 C CA . ARG A 1 86 ? 7.347 2.439 -17.263 1.00 42.31 86 ARG A CA 1
ATOM 679 C C . ARG A 1 86 ? 7.683 3.623 -18.153 1.00 42.31 86 ARG A C 1
ATOM 681 O O . ARG A 1 86 ? 6.731 4.226 -18.695 1.00 42.31 86 ARG A O 1
#